Protein A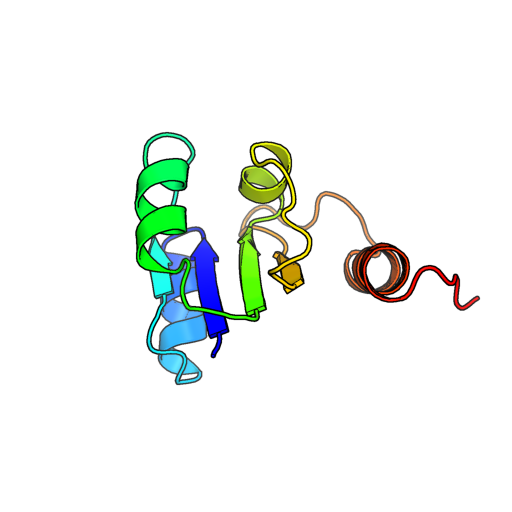F-A0A846P1G7-F1 (afdb_monomer_lite)

Structure (mmCIF, N/CA/C/O backbone):
data_AF-A0A846P1G7-F1
#
_entry.id   AF-A0A846P1G7-F1
#
loop_
_atom_site.group_PDB
_atom_site.id
_atom_site.type_symbol
_atom_site.label_atom_id
_atom_site.label_alt_id
_atom_site.label_comp_id
_atom_site.label_asym_id
_atom_site.label_entity_id
_atom_site.label_seq_id
_atom_site.pdbx_PDB_ins_code
_atom_site.Cartn_x
_atom_site.Cartn_y
_atom_site.Cartn_z
_atom_site.occupancy
_atom_site.B_iso_or_equiv
_atom_site.auth_seq_id
_atom_site.auth_comp_id
_atom_site.auth_asym_id
_atom_site.auth_atom_id
_atom_site.pdbx_PDB_model_num
ATOM 1 N N . MET A 1 1 ? -13.847 -0.638 0.374 1.00 84.94 1 MET A N 1
ATOM 2 C CA . MET A 1 1 ? -13.248 -1.984 0.545 1.00 84.94 1 MET A CA 1
ATOM 3 C C . MET A 1 1 ? -11.749 -1.965 0.279 1.00 84.94 1 MET A C 1
ATOM 5 O O . MET A 1 1 ? -11.009 -2.386 1.160 1.00 84.94 1 MET A O 1
ATOM 9 N N . ILE A 1 2 ? -11.319 -1.468 -0.886 1.00 92.94 2 ILE A N 1
ATOM 10 C CA . ILE A 1 2 ? -9.910 -1.383 -1.298 1.00 92.94 2 ILE A CA 1
ATOM 11 C C . ILE A 1 2 ? -9.464 0.083 -1.255 1.00 92.94 2 ILE A C 1
ATOM 13 O O . ILE A 1 2 ? -10.223 0.941 -1.702 1.00 92.94 2 ILE A O 1
ATOM 17 N N . GLY A 1 3 ? -8.274 0.354 -0.722 1.00 95.88 3 GLY A N 1
ATOM 18 C CA . GLY A 1 3 ? -7.569 1.631 -0.851 1.00 95.88 3 GLY A CA 1
ATOM 19 C C . GLY A 1 3 ? -6.217 1.433 -1.534 1.00 95.88 3 GLY A C 1
ATOM 20 O O . GLY A 1 3 ? -5.624 0.363 -1.406 1.00 95.88 3 GLY A O 1
ATOM 21 N N . VAL A 1 4 ? -5.741 2.439 -2.266 1.00 95.62 4 VAL A N 1
ATOM 22 C CA . VAL A 1 4 ? -4.459 2.386 -2.991 1.00 95.62 4 VAL A CA 1
ATOM 23 C C . VAL A 1 4 ? -3.578 3.555 -2.576 1.00 95.62 4 VAL A C 1
ATOM 25 O O . VAL A 1 4 ? -4.010 4.704 -2.659 1.00 95.62 4 VAL A O 1
ATOM 28 N N . LEU A 1 5 ? -2.344 3.267 -2.167 1.00 95.88 5 LEU A N 1
ATOM 29 C CA . LEU A 1 5 ? -1.311 4.238 -1.811 1.00 95.88 5 LEU A CA 1
ATOM 30 C C . LEU A 1 5 ? -0.084 4.021 -2.700 1.00 95.88 5 LEU A C 1
ATOM 32 O O . LEU A 1 5 ? 0.659 3.060 -2.517 1.00 95.88 5 LEU A O 1
ATOM 36 N N . GLY A 1 6 ? 0.157 4.908 -3.655 1.00 93.62 6 GLY A N 1
ATOM 37 C CA . GLY A 1 6 ? 1.296 4.749 -4.558 1.00 93.62 6 GLY A CA 1
ATOM 38 C C . GLY A 1 6 ? 1.660 6.030 -5.278 1.00 93.62 6 GLY A C 1
ATOM 39 O O . GLY A 1 6 ? 1.088 7.085 -5.002 1.00 93.62 6 GLY A O 1
ATOM 40 N N . ASP A 1 7 ? 2.613 5.938 -6.197 1.00 92.50 7 ASP A N 1
ATOM 41 C CA . ASP A 1 7 ? 2.976 7.059 -7.050 1.00 92.50 7 ASP A CA 1
ATOM 42 C C . ASP A 1 7 ? 1.834 7.438 -8.010 1.00 92.50 7 ASP A C 1
ATOM 44 O O . ASP A 1 7 ? 0.798 6.767 -8.116 1.00 92.50 7 ASP A O 1
ATOM 48 N N . LYS A 1 8 ? 2.002 8.572 -8.687 1.00 92.12 8 LYS A N 1
ATOM 49 C CA . LYS A 1 8 ? 0.971 9.153 -9.548 1.00 92.12 8 LYS A CA 1
ATOM 50 C C . LYS A 1 8 ? 0.516 8.171 -10.628 1.00 92.12 8 LYS A C 1
ATOM 52 O O . LYS A 1 8 ? -0.682 8.027 -10.868 1.00 92.12 8 LYS A O 1
ATOM 57 N N . GLU A 1 9 ? 1.461 7.492 -11.262 1.00 87.81 9 GLU A N 1
ATOM 58 C CA . GLU A 1 9 ? 1.238 6.531 -12.335 1.00 87.81 9 GLU A CA 1
ATOM 59 C C . GLU A 1 9 ? 0.419 5.329 -11.846 1.00 87.81 9 GLU A C 1
ATOM 61 O O . GLU A 1 9 ? -0.601 4.992 -12.456 1.00 87.81 9 GLU A O 1
ATOM 66 N N . THR A 1 10 ? 0.782 4.755 -10.694 1.00 87.62 10 THR A N 1
ATOM 67 C CA . THR A 1 10 ? 0.011 3.688 -10.037 1.00 87.62 10 THR A CA 1
ATOM 68 C C . THR A 1 10 ? -1.421 4.137 -9.751 1.00 87.62 10 THR A C 1
ATOM 70 O O . THR A 1 10 ? -2.386 3.452 -10.099 1.00 87.62 10 THR A O 1
ATOM 73 N N . VAL A 1 11 ? -1.586 5.314 -9.144 1.00 91.88 11 VAL A N 1
ATOM 74 C CA . VAL A 1 11 ? -2.902 5.855 -8.776 1.00 91.88 11 VAL A CA 1
ATOM 75 C C . VAL A 1 11 ? -3.792 6.054 -9.999 1.00 91.88 11 VAL A C 1
ATOM 77 O O . VAL A 1 11 ? -4.981 5.736 -9.937 1.00 91.88 11 VAL A O 1
ATOM 80 N N . ILE A 1 12 ? -3.236 6.554 -11.104 1.00 89.62 12 ILE A N 1
ATOM 81 C CA . ILE A 1 12 ? -3.963 6.708 -12.369 1.00 89.62 12 ILE A CA 1
ATOM 82 C C . ILE A 1 12 ? -4.425 5.340 -12.883 1.00 89.62 12 ILE A C 1
ATOM 84 O O . ILE A 1 12 ? -5.615 5.177 -13.155 1.00 89.62 12 ILE A O 1
ATOM 88 N N . GLY A 1 13 ? -3.532 4.347 -12.946 1.00 86.94 13 GLY A N 1
ATOM 89 C CA . GLY A 1 13 ? -3.864 3.004 -13.430 1.00 86.94 13 GLY A CA 1
ATOM 90 C C . GLY A 1 13 ? -4.992 2.342 -12.631 1.00 86.94 13 GLY A C 1
ATOM 91 O O . GLY A 1 13 ? -5.976 1.874 -13.204 1.00 86.94 13 GLY A O 1
ATOM 92 N N . PHE A 1 14 ? -4.918 2.381 -11.298 1.00 88.38 14 PHE A N 1
ATOM 93 C CA . PHE A 1 14 ? -5.969 1.813 -10.445 1.00 88.38 14 PHE A CA 1
ATOM 94 C C . PHE A 1 14 ? -7.297 2.574 -10.533 1.00 88.38 14 PHE A C 1
ATOM 96 O O . PHE A 1 14 ? -8.359 1.951 -10.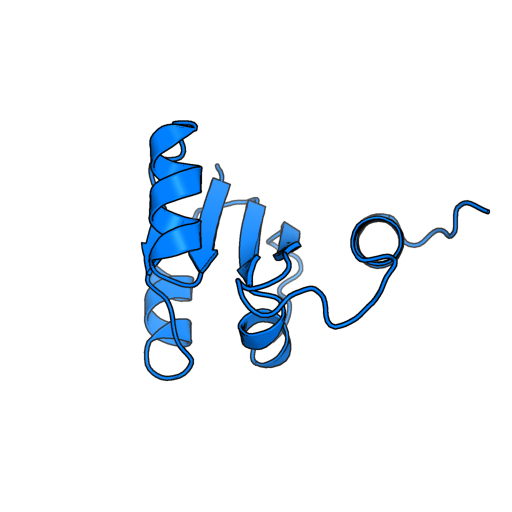477 1.00 88.38 14 PHE A O 1
ATOM 103 N N . ARG A 1 15 ? -7.267 3.901 -10.717 1.00 89.62 15 ARG A N 1
ATOM 104 C CA . ARG A 1 15 ? -8.490 4.681 -10.975 1.00 89.62 15 ARG A CA 1
ATOM 105 C C . ARG A 1 15 ? -9.143 4.285 -12.295 1.00 89.62 15 ARG A C 1
ATOM 107 O O . ARG A 1 15 ? -10.360 4.132 -12.332 1.00 89.62 15 ARG A O 1
ATOM 114 N N . MET A 1 16 ? -8.355 4.077 -13.352 1.00 87.06 16 MET A N 1
ATOM 115 C CA . MET A 1 16 ? -8.860 3.595 -14.645 1.00 87.06 16 MET A CA 1
ATOM 116 C C . MET A 1 16 ? -9.484 2.200 -14.532 1.00 87.06 16 MET A C 1
ATOM 118 O O . MET A 1 16 ? -10.488 1.926 -15.181 1.00 87.06 16 MET A O 1
ATOM 122 N N . ALA A 1 17 ? -8.947 1.350 -13.654 1.00 84.44 17 ALA A N 1
ATOM 123 C CA . ALA A 1 17 ? -9.515 0.043 -13.325 1.00 84.44 17 ALA A CA 1
ATOM 124 C C . ALA A 1 17 ? -10.758 0.106 -12.406 1.00 84.44 17 ALA A C 1
ATOM 126 O O . ALA A 1 17 ? -11.298 -0.932 -12.027 1.00 84.44 17 ALA A O 1
ATOM 127 N N . GLY A 1 18 ? -11.225 1.303 -12.031 1.00 83.06 18 GLY A N 1
ATOM 128 C CA . GLY A 1 18 ? -12.452 1.506 -11.256 1.00 83.06 18 GLY A CA 1
ATOM 129 C C . GLY A 1 18 ? -12.267 1.581 -9.737 1.00 83.06 18 GLY A C 1
ATOM 130 O O . GLY A 1 18 ? -13.258 1.666 -9.005 1.00 83.06 18 GLY A O 1
ATOM 131 N N . VAL A 1 19 ? -11.030 1.592 -9.230 1.00 88.50 19 VAL A N 1
ATOM 132 C CA . VAL A 1 19 ? -10.776 1.787 -7.796 1.00 88.50 19 VAL A CA 1
ATOM 133 C C . VAL A 1 19 ? -10.909 3.272 -7.447 1.00 88.50 19 VAL A C 1
ATOM 135 O O . VAL A 1 19 ? -10.228 4.127 -8.009 1.00 88.50 19 VAL A O 1
ATOM 138 N N . LYS A 1 20 ? -11.817 3.595 -6.519 1.00 89.50 20 LYS A N 1
ATOM 139 C CA . LYS A 1 20 ? -12.155 4.989 -6.174 1.00 89.50 20 LYS A CA 1
ATOM 140 C C . LYS A 1 20 ? -11.183 5.613 -5.168 1.00 89.50 20 LYS A C 1
ATOM 142 O O . LYS A 1 20 ? -10.799 6.771 -5.316 1.00 89.50 20 LYS A O 1
ATOM 147 N N . ASP A 1 21 ? -10.778 4.848 -4.158 1.00 94.44 21 ASP A N 1
ATOM 148 C CA . ASP A 1 21 ? -9.992 5.328 -3.017 1.00 94.44 21 ASP A CA 1
ATOM 149 C C . ASP A 1 21 ? -8.477 5.225 -3.281 1.00 94.44 21 ASP A C 1
ATOM 151 O O . ASP A 1 21 ? -7.761 4.477 -2.615 1.00 94.44 21 ASP A O 1
ATOM 155 N N . CYS A 1 22 ? -7.987 5.963 -4.280 1.00 95.06 22 CYS A N 1
ATOM 156 C CA . CYS A 1 22 ? -6.572 5.966 -4.669 1.00 95.06 22 CYS A CA 1
ATOM 157 C C . CYS A 1 22 ? -5.896 7.293 -4.302 1.00 95.06 22 CYS A C 1
ATOM 159 O O . CYS A 1 22 ? -6.313 8.352 -4.785 1.00 95.06 22 CYS A O 1
ATOM 161 N N . LEU A 1 23 ? -4.834 7.254 -3.499 1.00 97.00 23 LEU A N 1
ATOM 162 C CA . LEU A 1 23 ? -4.113 8.431 -3.016 1.00 97.00 23 LEU A CA 1
ATOM 163 C C . LEU A 1 23 ? -2.661 8.417 -3.490 1.00 97.00 23 LEU A C 1
ATOM 165 O O . LEU A 1 23 ? -1.911 7.477 -3.218 1.00 97.00 23 LEU A O 1
ATOM 169 N N . GLU A 1 24 ? -2.260 9.503 -4.151 1.00 96.38 24 GLU A N 1
ATOM 170 C CA . GLU A 1 24 ? -0.856 9.731 -4.485 1.00 96.38 24 GLU A CA 1
ATOM 171 C C . GLU A 1 24 ? -0.066 9.915 -3.189 1.00 96.38 24 GLU A C 1
ATOM 173 O O . GLU A 1 24 ? -0.360 10.800 -2.374 1.00 96.38 24 GLU A O 1
ATOM 178 N N . THR A 1 25 ? 0.892 9.021 -2.970 1.00 96.12 25 THR A N 1
ATOM 179 C CA . THR A 1 25 ? 1.547 8.848 -1.679 1.00 96.12 25 THR A CA 1
ATOM 180 C C . THR A 1 25 ? 3.057 8.785 -1.842 1.00 96.12 25 THR A C 1
ATOM 182 O O . THR A 1 25 ? 3.588 8.104 -2.711 1.00 96.12 25 THR A O 1
ATOM 185 N N . ASN A 1 26 ? 3.749 9.503 -0.967 1.00 94.50 26 ASN A N 1
ATOM 186 C CA . ASN A 1 26 ? 5.187 9.475 -0.767 1.00 94.50 26 ASN A CA 1
ATOM 187 C C . ASN A 1 26 ? 5.475 9.408 0.742 1.00 94.50 26 ASN A C 1
ATOM 189 O O . ASN A 1 26 ? 4.565 9.447 1.568 1.00 94.50 26 ASN A O 1
ATOM 193 N N . GLU A 1 27 ? 6.746 9.337 1.123 1.00 94.12 27 GLU A N 1
ATOM 194 C CA . GLU A 1 27 ? 7.143 9.185 2.530 1.00 94.12 27 GLU A CA 1
ATOM 195 C C . GLU A 1 27 ? 6.610 10.309 3.436 1.00 94.12 27 GLU A C 1
ATOM 197 O O . GLU A 1 27 ? 6.246 10.065 4.586 1.00 94.12 27 GLU A O 1
ATOM 202 N N . LYS A 1 28 ? 6.496 11.539 2.914 1.00 96.31 28 LYS A N 1
ATOM 203 C CA . LYS A 1 28 ? 6.078 12.716 3.693 1.00 96.31 28 LYS A CA 1
ATOM 204 C C . LYS A 1 28 ? 4.589 12.697 4.035 1.00 96.31 28 LYS A C 1
ATOM 206 O O . LYS A 1 28 ? 4.210 13.191 5.093 1.00 96.31 28 LYS A O 1
ATOM 211 N N . ASN A 1 29 ? 3.747 12.158 3.153 1.00 96.62 29 ASN A N 1
ATOM 212 C CA . ASN A 1 29 ? 2.288 12.150 3.326 1.00 96.62 29 ASN A CA 1
ATOM 213 C C . ASN A 1 29 ? 1.711 10.759 3.661 1.00 96.62 29 ASN A C 1
ATOM 215 O O . ASN A 1 29 ? 0.504 10.635 3.869 1.00 96.62 29 ASN A O 1
ATOM 219 N N . LEU A 1 30 ? 2.559 9.731 3.775 1.00 95.88 30 LEU A N 1
ATOM 220 C CA . LEU A 1 30 ? 2.167 8.342 4.021 1.00 95.88 30 LEU A CA 1
ATOM 221 C C . LEU A 1 30 ? 1.259 8.172 5.241 1.00 95.88 30 LEU A C 1
ATOM 223 O O . LEU A 1 30 ? 0.180 7.596 5.126 1.00 95.88 30 LEU A O 1
ATOM 227 N N . LYS A 1 31 ? 1.654 8.723 6.396 1.00 94.94 31 LYS A N 1
ATOM 228 C CA . LYS A 1 31 ? 0.857 8.628 7.634 1.00 94.94 31 LYS A CA 1
ATOM 229 C C . LYS A 1 31 ? -0.523 9.268 7.482 1.00 94.94 31 LYS A C 1
ATOM 231 O O . LYS A 1 31 ? -1.523 8.685 7.885 1.00 94.94 31 LYS A O 1
ATOM 236 N N . GLN A 1 32 ? -0.581 10.448 6.864 1.00 96.81 32 GLN A N 1
ATOM 237 C CA . GLN A 1 32 ? -1.841 11.150 6.627 1.00 96.81 32 GLN A CA 1
ATOM 238 C C . GLN A 1 32 ? -2.749 10.354 5.684 1.00 96.81 32 GLN A C 1
ATOM 240 O O . GLN A 1 32 ? -3.947 10.236 5.930 1.00 96.81 32 GLN A O 1
ATOM 245 N N . ASN A 1 33 ? -2.194 9.799 4.607 1.00 96.94 33 ASN A N 1
ATOM 246 C CA . ASN A 1 33 ? -2.971 9.043 3.633 1.00 96.94 33 ASN A CA 1
ATOM 247 C C . ASN A 1 33 ? -3.446 7.693 4.182 1.00 96.94 33 ASN A C 1
ATOM 249 O O . ASN A 1 33 ? -4.580 7.319 3.899 1.00 96.94 33 ASN A O 1
ATOM 253 N N . LEU A 1 34 ? -2.652 7.011 5.013 1.00 94.50 34 LEU A N 1
ATOM 254 C CA . LEU A 1 34 ? -3.085 5.809 5.736 1.00 94.50 34 LEU A CA 1
ATOM 255 C C . LEU A 1 34 ? -4.313 6.079 6.609 1.00 94.50 34 LEU A C 1
ATOM 257 O O . LEU A 1 34 ? -5.288 5.337 6.530 1.00 94.50 34 LEU A O 1
ATOM 261 N N . GLU A 1 35 ? -4.313 7.176 7.372 1.00 94.62 35 GLU A N 1
ATOM 262 C CA . GLU A 1 35 ? -5.472 7.564 8.186 1.00 94.62 35 GLU A CA 1
ATOM 263 C C . GLU A 1 35 ? -6.728 7.816 7.342 1.00 94.62 35 GLU A C 1
ATOM 265 O O . GLU A 1 35 ? -7.836 7.479 7.761 1.00 94.62 35 GLU A O 1
ATOM 270 N N . ARG A 1 36 ? -6.575 8.367 6.131 1.00 95.06 36 ARG A N 1
ATOM 271 C CA . ARG A 1 36 ? -7.698 8.630 5.213 1.00 95.06 36 ARG A CA 1
ATOM 272 C C . ARG A 1 36 ? -8.339 7.365 4.651 1.00 95.06 36 ARG A C 1
ATOM 274 O O . ARG A 1 36 ? -9.488 7.433 4.227 1.00 95.06 36 ARG A O 1
ATOM 281 N N . ILE A 1 37 ? -7.609 6.251 4.617 1.00 93.44 37 ILE A N 1
ATOM 282 C CA . ILE A 1 37 ? -8.098 4.964 4.105 1.00 93.44 37 ILE A CA 1
ATOM 283 C C . ILE A 1 37 ? -8.156 3.889 5.195 1.00 93.44 37 ILE A C 1
ATOM 285 O O . ILE A 1 37 ? -8.234 2.699 4.891 1.00 93.44 37 ILE A O 1
ATOM 289 N N . LYS A 1 38 ? -8.136 4.281 6.473 1.00 91.38 38 LYS A N 1
ATOM 290 C CA . LYS A 1 38 ? -8.155 3.332 7.595 1.00 91.38 38 LYS A CA 1
ATOM 291 C C . LYS A 1 38 ? -9.424 2.482 7.658 1.00 91.38 38 LYS A C 1
ATOM 293 O O . LYS A 1 38 ? -9.406 1.415 8.264 1.00 91.38 38 LYS A O 1
ATOM 298 N N . ASP A 1 39 ? -10.512 2.928 7.028 1.00 93.38 39 ASP A N 1
ATOM 299 C CA . ASP A 1 39 ? -11.768 2.185 6.889 1.00 93.38 39 ASP A CA 1
ATOM 300 C C . ASP A 1 39 ? -11.694 1.059 5.841 1.00 93.38 39 ASP A C 1
ATOM 302 O O . ASP A 1 39 ? -12.572 0.192 5.791 1.00 93.38 39 ASP A O 1
ATOM 306 N N . LYS A 1 40 ? -10.666 1.047 4.982 1.00 92.19 40 LYS A N 1
ATOM 307 C CA . LYS A 1 40 ? -10.488 0.008 3.961 1.00 92.19 40 LYS A CA 1
ATOM 308 C C . LYS A 1 40 ? -9.963 -1.270 4.602 1.00 92.19 40 LYS A C 1
ATOM 310 O O . LYS A 1 40 ? -9.255 -1.234 5.596 1.00 92.19 40 LYS A O 1
ATOM 315 N N . LYS A 1 41 ? -10.320 -2.418 4.029 1.00 90.81 41 LYS A N 1
ATOM 316 C CA . LYS A 1 41 ? -9.868 -3.737 4.504 1.00 90.81 41 LYS A CA 1
ATOM 317 C C . LYS A 1 41 ? -8.635 -4.216 3.759 1.00 90.81 41 LYS A C 1
ATOM 319 O O . LYS A 1 41 ? -7.803 -4.890 4.351 1.00 90.81 41 LYS A O 1
ATOM 324 N N . ILE A 1 42 ? -8.528 -3.852 2.485 1.00 92.12 42 ILE A N 1
ATOM 325 C CA . ILE A 1 42 ? -7.384 -4.161 1.634 1.00 92.12 42 ILE A CA 1
ATOM 326 C C . ILE A 1 42 ? -6.709 -2.843 1.280 1.00 92.12 42 ILE A C 1
ATOM 328 O O . ILE A 1 42 ? -7.372 -1.925 0.790 1.00 92.12 42 ILE A O 1
ATOM 332 N N . ILE A 1 43 ? -5.410 -2.753 1.529 1.00 94.81 43 ILE A N 1
ATOM 333 C CA . ILE A 1 43 ? -4.590 -1.595 1.189 1.00 94.81 43 ILE A CA 1
ATOM 334 C C . ILE A 1 43 ? -3.514 -2.059 0.215 1.00 94.81 43 ILE A C 1
ATOM 336 O O . ILE A 1 43 ? -2.580 -2.761 0.593 1.00 94.81 43 ILE A O 1
ATOM 340 N N . ILE A 1 44 ? -3.652 -1.661 -1.046 1.00 93.31 44 ILE A N 1
ATOM 341 C CA . ILE A 1 44 ? -2.601 -1.814 -2.049 1.00 93.31 44 ILE A CA 1
ATOM 342 C C . ILE A 1 44 ? -1.622 -0.666 -1.838 1.00 93.31 44 ILE A C 1
ATOM 344 O O . ILE A 1 44 ? -2.031 0.494 -1.780 1.00 93.31 44 ILE A O 1
ATOM 348 N N . ILE A 1 45 ? -0.341 -0.972 -1.692 1.00 93.75 45 ILE A N 1
ATOM 349 C CA . ILE A 1 45 ? 0.668 0.028 -1.347 1.00 93.75 45 ILE A CA 1
ATOM 350 C C . ILE A 1 45 ? 1.955 -0.229 -2.125 1.00 93.75 45 ILE A C 1
ATOM 352 O O . ILE A 1 45 ? 2.330 -1.376 -2.323 1.00 93.75 45 ILE A O 1
ATOM 356 N N . SER A 1 46 ? 2.658 0.806 -2.578 1.00 90.81 46 SER A N 1
ATOM 357 C CA . SER A 1 46 ? 3.973 0.603 -3.203 1.00 90.81 46 SER A CA 1
ATOM 358 C C . SER A 1 46 ? 4.960 -0.042 -2.215 1.00 90.81 46 SER A C 1
ATOM 360 O O . SER A 1 46 ? 5.059 0.389 -1.065 1.00 90.81 46 SER A O 1
ATOM 362 N N . GLU A 1 47 ? 5.744 -1.028 -2.665 1.00 87.31 47 GLU A N 1
ATOM 363 C CA . GLU A 1 47 ? 6.716 -1.790 -1.854 1.00 87.31 47 GLU A CA 1
ATOM 364 C C . GLU A 1 47 ? 7.642 -0.886 -1.022 1.00 87.31 47 GLU A C 1
ATOM 366 O O . GLU A 1 47 ? 7.950 -1.187 0.132 1.00 87.31 47 GLU A O 1
ATOM 371 N N . ARG A 1 48 ? 8.077 0.248 -1.588 1.00 88.88 48 ARG A N 1
ATOM 372 C CA . ARG A 1 48 ? 8.955 1.214 -0.906 1.00 88.88 48 ARG A CA 1
ATOM 373 C C . ARG A 1 48 ? 8.280 1.859 0.304 1.00 88.88 48 ARG A C 1
ATOM 375 O O . ARG A 1 48 ? 8.924 2.021 1.333 1.00 88.88 48 ARG A O 1
ATOM 382 N N . LEU A 1 49 ? 6.993 2.186 0.192 1.00 91.81 49 LEU A N 1
ATOM 383 C CA . LEU A 1 49 ? 6.206 2.789 1.269 1.00 91.81 49 LEU A CA 1
ATOM 384 C C . LEU A 1 49 ? 5.806 1.749 2.316 1.00 91.81 49 LEU A C 1
ATOM 386 O O . LEU A 1 49 ? 5.791 2.057 3.502 1.00 91.81 49 LEU A O 1
ATOM 390 N N . TYR A 1 50 ? 5.533 0.512 1.89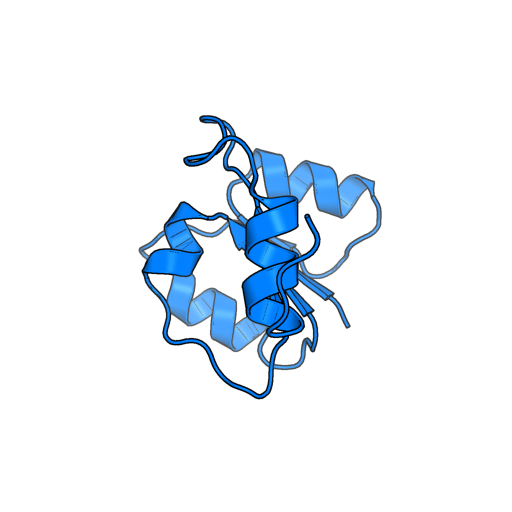3 1.00 91.50 50 TYR A N 1
ATOM 391 C CA . TYR A 1 50 ? 5.192 -0.588 2.799 1.00 91.50 50 TYR A CA 1
ATOM 392 C C . TYR A 1 50 ? 6.287 -0.856 3.841 1.00 91.50 50 TYR A C 1
ATOM 394 O O . TYR A 1 50 ? 5.996 -1.117 5.001 1.00 91.50 50 TYR A O 1
ATOM 402 N N . LYS A 1 51 ? 7.561 -0.699 3.465 1.00 88.94 51 LYS A N 1
ATOM 403 C CA . LYS A 1 51 ? 8.699 -0.851 4.390 1.00 88.94 51 LYS A CA 1
ATOM 404 C C . LYS A 1 51 ? 8.754 0.194 5.508 1.00 88.94 51 LYS A C 1
ATOM 406 O O . LYS A 1 51 ? 9.532 0.030 6.440 1.00 88.94 51 LYS A O 1
ATOM 411 N N . LEU A 1 52 ? 7.986 1.276 5.396 1.00 91.75 52 LEU A N 1
ATOM 412 C CA . LEU A 1 52 ? 8.012 2.406 6.326 1.00 91.75 52 LEU A CA 1
ATOM 413 C C . LEU A 1 52 ? 6.851 2.380 7.326 1.00 91.75 52 LEU A C 1
ATOM 415 O O . LEU A 1 52 ? 6.707 3.317 8.113 1.00 91.75 52 LEU A O 1
ATOM 419 N N . ILE A 1 53 ? 5.994 1.358 7.269 1.00 90.31 53 ILE A N 1
ATOM 420 C CA . ILE A 1 53 ? 4.774 1.285 8.073 1.00 90.31 53 ILE A CA 1
ATOM 421 C C . ILE A 1 53 ? 4.815 0.075 8.998 1.00 90.31 53 ILE A C 1
ATOM 423 O O . ILE A 1 53 ? 5.396 -0.958 8.675 1.00 90.31 53 ILE A O 1
ATOM 427 N N . GLU A 1 54 ? 4.149 0.195 10.141 1.00 87.12 54 GLU A N 1
ATOM 428 C CA . GLU A 1 54 ? 3.863 -0.952 10.995 1.00 87.12 54 GLU A CA 1
ATOM 429 C C . GLU A 1 54 ? 2.584 -1.638 10.512 1.00 87.12 54 GLU A C 1
ATOM 431 O O . GLU A 1 54 ? 1.537 -1.006 10.340 1.00 87.12 54 GLU A O 1
ATOM 436 N N . VAL A 1 55 ? 2.672 -2.945 10.273 1.00 82.62 55 VAL A N 1
ATOM 437 C CA . VAL A 1 55 ? 1.561 -3.731 9.737 1.00 82.62 55 VAL A CA 1
ATOM 438 C C . VAL A 1 55 ? 0.538 -3.993 10.840 1.00 82.62 55 VAL A C 1
ATOM 440 O O . VAL A 1 55 ? 0.795 -4.712 11.806 1.00 82.62 55 VAL A O 1
ATOM 443 N N . SER A 1 56 ? -0.654 -3.424 10.681 1.00 79.44 56 SER A N 1
ATOM 444 C CA . SER A 1 56 ? -1.807 -3.724 11.530 1.00 79.44 56 SER A CA 1
ATOM 445 C C . SER A 1 56 ? -2.476 -5.030 11.101 1.00 79.44 56 SER A C 1
ATOM 447 O O . SER A 1 56 ? -2.713 -5.247 9.915 1.00 79.44 56 SER A O 1
ATOM 449 N N . LYS A 1 57 ? -2.886 -5.863 12.067 1.00 79.62 57 LYS A N 1
ATOM 450 C CA . LYS A 1 57 ? -3.649 -7.103 11.810 1.00 79.62 57 LYS A CA 1
ATOM 451 C C . LYS A 1 57 ? -5.063 -6.857 11.266 1.00 79.62 57 LYS A C 1
ATOM 453 O O . LYS A 1 57 ? -5.721 -7.795 10.826 1.00 79.62 57 LYS A O 1
ATOM 458 N N . ASN A 1 58 ? -5.549 -5.616 11.307 1.00 85.25 58 ASN A N 1
ATOM 459 C CA . ASN A 1 58 ? -6.912 -5.273 10.891 1.00 85.25 58 ASN A CA 1
ATOM 460 C C . ASN A 1 58 ? -7.043 -5.023 9.379 1.00 85.25 58 ASN A C 1
ATOM 462 O O . ASN A 1 58 ? -8.167 -4.862 8.885 1.00 85.25 58 ASN A O 1
ATOM 466 N N . HIS A 1 59 ? -5.916 -4.998 8.666 1.00 87.12 59 HIS A N 1
ATOM 467 C CA . HIS A 1 59 ? -5.802 -4.650 7.256 1.00 87.12 59 HIS A CA 1
ATOM 468 C C . HIS A 1 59 ? -4.992 -5.716 6.522 1.00 87.12 59 HIS A C 1
ATOM 470 O O . HIS A 1 59 ? -3.988 -6.208 7.028 1.00 87.12 59 HIS A O 1
ATOM 476 N N . ILE A 1 60 ? -5.406 -6.045 5.302 1.00 89.94 60 ILE A N 1
ATOM 477 C CA . ILE A 1 60 ? -4.605 -6.836 4.369 1.00 89.94 60 ILE A CA 1
ATOM 478 C C . ILE A 1 60 ? -3.802 -5.846 3.534 1.00 89.94 60 ILE A C 1
ATOM 480 O O . ILE A 1 60 ? -4.371 -5.120 2.715 1.00 89.94 60 ILE A O 1
ATOM 484 N N . PHE A 1 61 ? -2.492 -5.800 3.749 1.00 91.38 61 PHE A N 1
ATOM 485 C CA . PHE A 1 61 ? -1.597 -4.993 2.931 1.00 91.38 61 PHE A CA 1
ATOM 486 C C . PHE A 1 61 ? -1.094 -5.808 1.744 1.00 91.38 61 PHE A C 1
ATOM 488 O O . PHE A 1 61 ? -0.681 -6.954 1.894 1.00 91.38 61 PHE A O 1
ATOM 495 N N . VAL A 1 62 ? -1.136 -5.201 0.562 1.00 89.75 62 VAL A N 1
ATOM 496 C CA . VAL A 1 62 ? -0.643 -5.789 -0.684 1.00 89.75 62 VAL A CA 1
ATOM 497 C C . VAL A 1 62 ? 0.440 -4.867 -1.243 1.00 89.75 62 VAL A C 1
ATOM 499 O O . VAL A 1 62 ? 0.118 -3.940 -1.995 1.00 89.75 62 VAL A O 1
ATOM 502 N N . PRO A 1 63 ? 1.713 -5.054 -0.845 1.00 89.44 63 PRO A N 1
ATOM 503 C CA . PRO A 1 63 ? 2.836 -4.407 -1.501 1.00 89.44 63 PRO A CA 1
ATOM 504 C C . PRO A 1 63 ? 2.879 -4.724 -3.002 1.00 89.44 63 PRO A C 1
ATOM 506 O O . PRO A 1 63 ? 2.846 -5.888 -3.395 1.00 89.44 63 PRO A O 1
ATOM 509 N N . ILE A 1 64 ? 2.976 -3.690 -3.838 1.00 86.50 64 ILE A N 1
ATOM 510 C CA . ILE A 1 64 ? 3.178 -3.812 -5.287 1.00 86.50 64 ILE A CA 1
ATOM 511 C C . ILE A 1 64 ? 4.462 -3.099 -5.728 1.00 86.50 64 ILE A C 1
ATOM 513 O O . ILE A 1 64 ? 4.858 -2.112 -5.097 1.00 86.50 64 ILE A O 1
ATOM 517 N N . PRO A 1 65 ? 5.106 -3.552 -6.813 1.00 80.75 65 PRO A N 1
ATOM 518 C CA . PRO A 1 65 ? 6.258 -2.867 -7.382 1.00 80.75 65 PRO A CA 1
ATOM 519 C C . PRO A 1 65 ? 5.940 -1.410 -7.735 1.00 80.75 65 PRO A C 1
ATOM 521 O O . PRO A 1 65 ? 4.837 -1.085 -8.171 1.00 80.75 65 PRO A O 1
ATOM 524 N N . ASP A 1 66 ? 6.926 -0.539 -7.551 1.00 71.38 66 ASP A N 1
ATOM 525 C CA . ASP A 1 66 ? 6.891 0.843 -8.040 1.00 71.38 66 ASP A CA 1
ATOM 526 C C . ASP A 1 66 ? 7.285 0.866 -9.538 1.00 71.38 66 ASP A C 1
ATOM 528 O O . ASP A 1 66 ? 7.789 -0.127 -10.071 1.00 71.38 66 ASP A O 1
ATOM 532 N N . LYS A 1 67 ? 7.138 2.003 -10.230 1.00 68.81 67 LYS A N 1
ATOM 533 C CA . LYS A 1 67 ? 7.579 2.214 -11.624 1.00 68.81 67 LYS A CA 1
ATOM 534 C C . LYS A 1 67 ? 9.063 1.926 -11.875 1.00 68.81 67 LYS A C 1
ATOM 536 O O . LYS A 1 67 ? 9.484 1.807 -13.021 1.00 68.81 67 LYS A O 1
ATOM 541 N N . TYR A 1 68 ? 9.856 1.819 -10.811 1.00 65.12 68 TYR A N 1
ATOM 542 C CA . TYR A 1 68 ? 11.271 1.447 -10.845 1.00 65.12 68 TYR A CA 1
ATOM 543 C C . TYR A 1 68 ? 11.504 -0.075 -10.858 1.00 65.12 68 TYR A C 1
ATOM 545 O O . TYR A 1 68 ? 12.653 -0.511 -10.834 1.00 65.12 68 TYR A O 1
ATOM 553 N N . GLY A 1 69 ? 10.438 -0.880 -10.917 1.00 59.00 69 GLY A N 1
ATOM 554 C CA . GLY A 1 69 ? 10.497 -2.339 -10.895 1.00 59.00 69 GLY A CA 1
ATOM 555 C C . GLY A 1 69 ? 10.385 -2.918 -9.485 1.00 59.00 69 GLY A C 1
ATOM 556 O O . GLY A 1 69 ? 10.369 -2.198 -8.483 1.00 59.00 69 GLY A O 1
ATOM 557 N N . SER A 1 70 ? 10.264 -4.245 -9.413 1.00 57.69 70 SER A N 1
ATOM 558 C CA . SER A 1 70 ? 10.195 -4.945 -8.131 1.00 57.69 70 SER A CA 1
ATOM 559 C C . SER A 1 70 ? 11.564 -5.000 -7.463 1.00 57.69 70 SER A C 1
ATOM 561 O O . SER A 1 70 ? 12.576 -5.214 -8.133 1.00 57.69 70 SER A O 1
ATOM 563 N N . LEU A 1 71 ? 11.607 -4.887 -6.133 1.00 56.62 71 LEU A N 1
ATOM 564 C CA . LEU A 1 71 ? 12.827 -5.197 -5.383 1.00 56.62 71 LEU A CA 1
ATOM 565 C C . LEU A 1 71 ? 13.082 -6.714 -5.280 1.00 56.62 71 LEU A C 1
ATOM 567 O O . LEU A 1 71 ? 14.165 -7.103 -4.840 1.00 56.62 71 LEU A O 1
ATOM 571 N N . LYS A 1 72 ? 12.131 -7.573 -5.687 1.00 54.97 72 LYS A N 1
ATOM 572 C CA . LYS A 1 72 ? 12.290 -9.039 -5.766 1.00 54.97 72 LYS A CA 1
ATOM 573 C C . LYS A 1 72 ? 11.497 -9.657 -6.928 1.00 54.97 72 LYS A C 1
ATOM 575 O O . LYS A 1 72 ? 10.347 -9.321 -7.164 1.00 54.97 72 LYS A O 1
ATOM 580 N N . ILE A 1 73 ? 12.083 -10.654 -7.590 1.00 52.34 73 ILE A N 1
ATOM 581 C CA . ILE A 1 73 ? 11.513 -11.368 -8.753 1.00 52.34 73 ILE A CA 1
ATOM 582 C C . ILE A 1 73 ? 10.180 -12.099 -8.438 1.00 52.34 73 ILE A C 1
ATOM 584 O O . ILE A 1 73 ? 9.426 -12.411 -9.351 1.00 52.34 73 ILE A O 1
ATOM 588 N N . ASP A 1 74 ? 9.820 -12.266 -7.159 1.00 57.81 74 ASP A N 1
ATOM 589 C CA . ASP A 1 74 ? 8.704 -13.108 -6.700 1.00 57.81 74 ASP A CA 1
ATOM 590 C C . ASP A 1 74 ? 7.725 -12.398 -5.736 1.00 57.81 74 ASP A C 1
ATOM 592 O O . ASP A 1 74 ? 7.306 -12.958 -4.719 1.00 57.81 74 ASP A O 1
ATOM 596 N N . THR A 1 75 ? 7.338 -11.150 -6.024 1.00 55.91 75 THR A N 1
ATOM 597 C CA . THR A 1 75 ? 6.422 -10.359 -5.168 1.00 55.91 75 THR A CA 1
ATOM 598 C C . THR A 1 75 ? 5.126 -11.112 -4.828 1.00 55.91 75 THR A C 1
ATOM 600 O O . THR A 1 75 ? 4.674 -11.073 -3.687 1.00 55.91 75 THR A O 1
ATOM 603 N N . VAL A 1 76 ? 4.561 -11.877 -5.770 1.00 52.91 76 VAL A N 1
ATOM 604 C CA . VAL A 1 76 ? 3.327 -12.656 -5.547 1.00 52.91 76 VAL A CA 1
ATOM 605 C C . VAL A 1 76 ? 3.541 -13.821 -4.571 1.00 52.91 76 VAL A C 1
ATOM 607 O O . VAL A 1 76 ? 2.732 -14.003 -3.663 1.00 52.91 76 VAL A O 1
ATOM 610 N N . LYS A 1 77 ? 4.643 -14.579 -4.689 1.00 56.56 77 LYS A N 1
ATOM 611 C CA . LYS A 1 77 ? 4.981 -15.658 -3.737 1.00 56.56 77 LYS A CA 1
ATOM 612 C C . LYS A 1 77 ? 5.265 -15.092 -2.338 1.00 56.56 77 LYS A C 1
ATOM 614 O O . LYS A 1 77 ? 4.818 -15.668 -1.346 1.00 56.56 77 LYS A O 1
ATOM 619 N N . GLY A 1 78 ? 5.936 -13.940 -2.252 1.00 60.28 78 GLY A N 1
ATOM 620 C CA . GLY A 1 78 ? 6.177 -13.234 -0.988 1.00 60.28 78 GLY A CA 1
ATOM 621 C C . GLY A 1 78 ? 4.887 -12.774 -0.300 1.00 60.28 78 GLY A C 1
ATOM 622 O O . GLY A 1 78 ? 4.697 -13.035 0.886 1.00 60.28 78 GLY A O 1
ATOM 623 N N . LEU A 1 79 ? 3.969 -12.172 -1.063 1.00 56.59 79 LEU A N 1
ATOM 624 C CA . LEU A 1 79 ? 2.638 -11.762 -0.601 1.00 56.59 79 LEU A CA 1
ATOM 625 C C . LEU A 1 79 ? 1.818 -12.940 -0.066 1.00 56.59 79 LEU A C 1
ATOM 627 O O . LEU A 1 79 ? 1.238 -12.859 1.013 1.00 56.59 79 LEU A O 1
ATOM 631 N N . ILE A 1 80 ? 1.786 -14.051 -0.806 1.00 56.62 80 ILE A N 1
ATOM 632 C CA . ILE A 1 80 ? 1.082 -15.275 -0.404 1.00 56.62 80 ILE A CA 1
ATOM 633 C C . ILE A 1 80 ? 1.657 -15.815 0.910 1.00 56.62 80 ILE A C 1
ATOM 635 O O . ILE A 1 80 ? 0.895 -16.156 1.813 1.00 56.62 80 ILE A O 1
ATOM 639 N N . LYS A 1 81 ? 2.986 -15.827 1.062 1.00 61.72 81 LYS A N 1
ATOM 640 C CA . LYS A 1 81 ? 3.647 -16.269 2.295 1.00 61.72 81 LYS A CA 1
ATOM 641 C C . LYS A 1 81 ? 3.308 -15.375 3.493 1.00 61.72 81 LYS A C 1
ATOM 643 O O . LYS A 1 81 ? 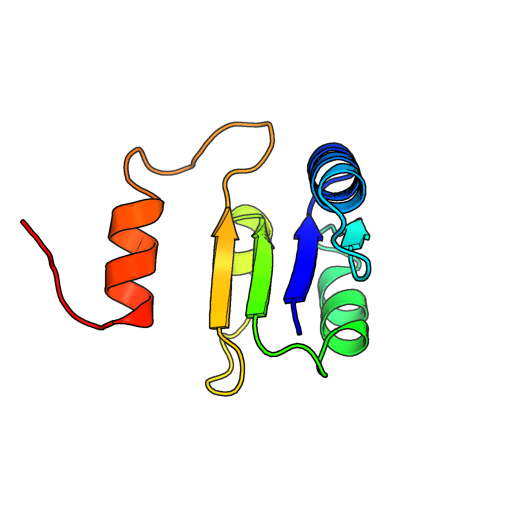3.014 -15.910 4.557 1.00 61.72 81 LYS A O 1
ATOM 648 N N . GLU A 1 82 ? 3.312 -14.049 3.336 1.00 61.50 82 GLU A N 1
ATOM 649 C CA . GLU A 1 82 ? 2.971 -13.116 4.426 1.00 61.50 82 GLU A CA 1
ATOM 650 C C . GLU A 1 82 ? 1.486 -13.171 4.816 1.00 61.50 82 GLU A C 1
ATOM 652 O O . GLU A 1 82 ? 1.160 -13.082 5.997 1.00 61.50 82 GLU A O 1
ATOM 657 N N . ILE A 1 83 ? 0.587 -13.348 3.844 1.00 56.69 83 ILE A N 1
ATOM 658 C CA . ILE A 1 83 ? -0.866 -13.314 4.074 1.00 56.69 83 ILE A CA 1
ATOM 65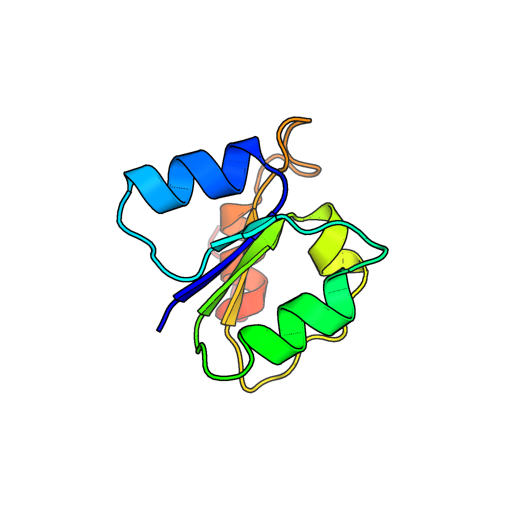9 C C . ILE A 1 83 ? -1.403 -14.671 4.557 1.00 56.69 83 ILE A C 1
ATOM 661 O O . ILE A 1 83 ? -2.309 -14.711 5.388 1.00 56.69 83 ILE A O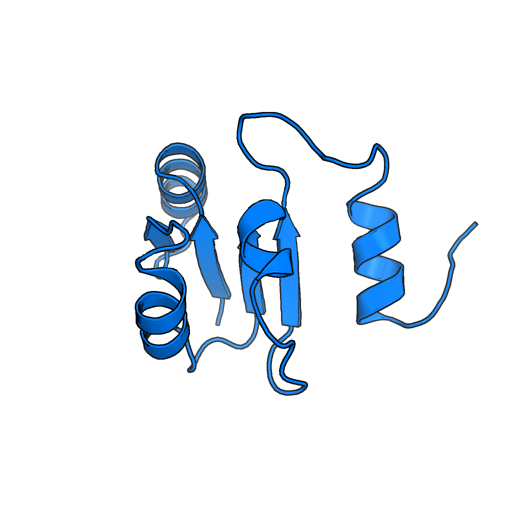 1
ATOM 665 N N . ILE A 1 84 ? -0.872 -15.786 4.042 1.00 58.66 84 ILE A N 1
ATOM 666 C CA . ILE A 1 84 ? -1.399 -17.145 4.280 1.00 58.66 84 ILE A CA 1
ATOM 667 C C . ILE A 1 84 ? -0.502 -17.946 5.242 1.00 58.66 84 ILE A C 1
ATOM 669 O O . ILE A 1 84 ? -0.955 -18.922 5.840 1.00 58.66 84 ILE A O 1
ATOM 673 N N . GLY A 1 85 ? 0.757 -17.542 5.439 1.00 49.94 85 GLY A N 1
ATOM 674 C CA . GLY A 1 85 ? 1.687 -18.204 6.360 1.00 49.94 85 GLY A CA 1
ATOM 675 C C . GLY A 1 85 ? 2.218 -19.558 5.873 1.00 49.94 85 GLY A C 1
ATOM 676 O O . GLY A 1 85 ? 2.819 -20.288 6.658 1.00 49.94 85 GLY A O 1
ATOM 677 N N . LYS A 1 86 ? 2.007 -19.916 4.598 1.00 48.09 86 LYS A N 1
ATOM 678 C CA . LYS A 1 86 ? 2.518 -21.153 3.985 1.00 48.09 86 LYS A CA 1
ATOM 679 C C . LYS A 1 86 ? 3.259 -20.879 2.682 1.00 48.09 86 LYS A C 1
ATOM 681 O O . LYS A 1 86 ? 2.822 -20.064 1.873 1.00 48.09 86 LYS A O 1
ATOM 686 N N . GLU A 1 87 ? 4.362 -21.597 2.492 1.00 49.41 87 GLU A N 1
ATOM 687 C CA . GLU A 1 87 ? 5.070 -21.673 1.216 1.00 49.41 87 GLU A CA 1
ATOM 688 C C . GLU A 1 87 ? 4.351 -22.652 0.286 1.00 49.41 87 GLU A C 1
ATOM 690 O O . GLU A 1 87 ? 3.931 -23.731 0.708 1.00 49.41 87 GLU A O 1
ATOM 695 N N . PHE A 1 88 ? 4.188 -22.243 -0.970 1.00 51.00 88 PHE A N 1
ATOM 696 C CA . PHE A 1 88 ? 3.814 -23.127 -2.065 1.00 51.00 88 PHE A CA 1
ATOM 697 C C . PHE A 1 88 ? 5.044 -23.239 -2.968 1.00 51.00 88 PHE A C 1
ATOM 699 O O . PHE A 1 88 ? 5.489 -22.225 -3.524 1.00 51.00 88 PHE A O 1
ATOM 706 N N . ASP A 1 89 ? 5.613 -24.443 -3.029 1.00 49.66 89 ASP A N 1
ATOM 707 C CA . ASP A 1 89 ? 6.711 -24.796 -3.934 1.00 49.66 89 ASP A CA 1
ATOM 708 C C . ASP A 1 89 ? 6.269 -24.681 -5.398 1.00 49.66 89 ASP A C 1
ATOM 710 O O . ASP A 1 89 ? 5.235 -25.290 -5.761 1.00 49.66 89 ASP A O 1
#

Foldseek 3Di:
DEAEEAAPVVQVVVVVVVDDRYDHDDPVCLVVSCVVCVVDQEYEYAQVSVVVDDDDPSHQYQHDHHPVGDPDPCSPQVSCCVPVVDHDD

pLDDT: mean 81.82, std 15.79, range [48.09, 97.0]

Secondary structure (DSSP, 8-state):
-EEEEE-HHHHHHHHHTT---EEE--TTTHHHHHHHTTT-SEEEEEHHHHTTS---TTSEEEEE-BTTB-SSTTHHHHHHHHHHS----

Radius of gyration: 12.75 Å; chains: 1; bounding box: 26×38×26 Å

Sequence (89 aa):
MIGVLGDKETVIGFRMAGVKDCLETNEKNLKQNLERIKDKKIIIISERLYKLIEVSKNHIFVPIPDKYGSLKIDTVKGLIKEIIGKEFD